Protein AF-W2YZ69-F1 (afdb_monomer)

Organism: NCBI:txid1317064

Foldseek 3Di:
DLVVLLPCVNDPCSVVAQEDEDAPDVSSVVSNCVRPVRHHYHYDPVNVLVCCLPPPLPDCVVVDDPVRSVVVSVVVVVVVVVVVVVVVVVVVVD

Mean predicted aligned error: 8.63 Å

Structure (mmCIF, N/CA/C/O backbone):
data_AF-W2YZ69-F1
#
_entry.id   AF-W2YZ69-F1
#
loop_
_atom_site.group_PDB
_atom_site.id
_atom_site.type_symbol
_atom_site.label_atom_id
_atom_site.label_alt_id
_atom_site.label_comp_id
_atom_site.label_asym_id
_atom_site.label_entity_id
_atom_site.label_seq_id
_atom_site.pdbx_PDB_ins_code
_atom_site.Cartn_x
_atom_site.Cartn_y
_atom_site.Cartn_z
_atom_site.occupancy
_atom_site.B_iso_or_equiv
_atom_site.auth_seq_id
_atom_site.auth_comp_id
_at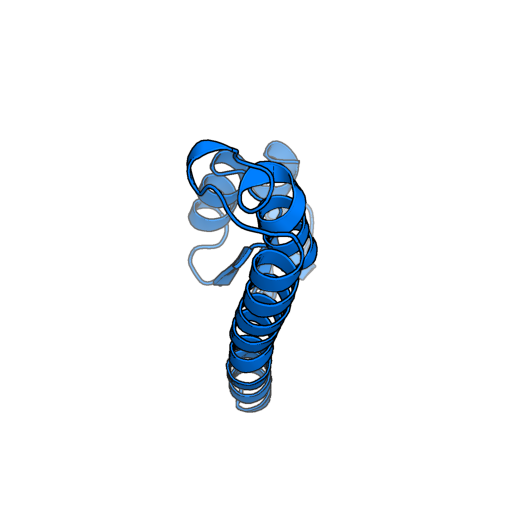om_site.auth_asym_id
_atom_site.auth_atom_id
_atom_site.pdbx_PDB_model_num
ATOM 1 N N . MET A 1 1 ? 3.936 13.189 -12.446 1.00 55.97 1 MET A N 1
ATOM 2 C CA . MET A 1 1 ? 4.714 11.956 -12.197 1.00 55.97 1 MET A CA 1
ATOM 3 C C . MET A 1 1 ? 4.613 10.966 -13.346 1.00 55.97 1 MET A C 1
ATOM 5 O O . MET A 1 1 ? 5.658 10.611 -13.864 1.00 55.97 1 MET A O 1
ATOM 9 N N . ALA A 1 2 ? 3.408 10.617 -13.810 1.00 52.38 2 ALA A N 1
ATOM 10 C CA . ALA A 1 2 ? 3.161 9.749 -14.974 1.00 52.38 2 ALA A CA 1
ATOM 11 C C . ALA A 1 2 ? 4.118 9.948 -16.176 1.00 52.38 2 ALA A C 1
ATOM 13 O O . ALA A 1 2 ? 4.765 9.005 -16.607 1.00 52.38 2 ALA A O 1
ATOM 14 N N . GLN A 1 3 ? 4.265 11.188 -16.659 1.00 52.03 3 GLN A N 1
ATOM 15 C CA . GLN A 1 3 ? 5.134 11.537 -17.801 1.00 52.03 3 GLN A CA 1
ATOM 16 C C . GLN A 1 3 ? 6.640 11.349 -17.536 1.00 52.03 3 GLN A C 1
ATOM 18 O O . GLN A 1 3 ? 7.412 11.189 -18.472 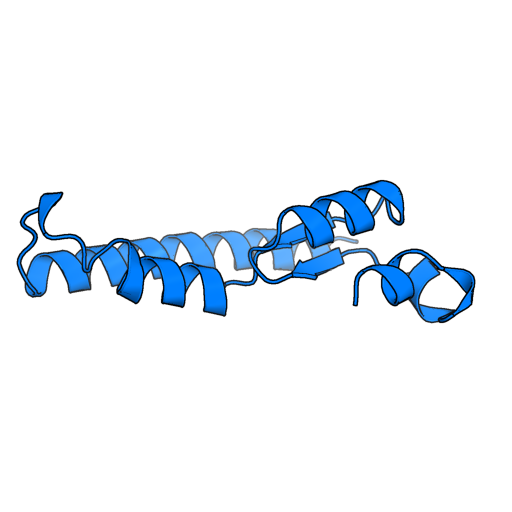1.00 52.03 3 GLN A O 1
ATOM 23 N N . ILE A 1 4 ? 7.070 11.400 -16.270 1.00 60.22 4 ILE A N 1
ATOM 24 C CA . ILE A 1 4 ? 8.479 11.217 -15.897 1.00 60.22 4 ILE A CA 1
ATOM 25 C C . ILE A 1 4 ? 8.801 9.724 -15.972 1.00 60.22 4 ILE A C 1
ATOM 27 O O . ILE A 1 4 ? 9.731 9.339 -16.663 1.00 60.22 4 ILE A O 1
ATOM 31 N N . ILE A 1 5 ? 7.977 8.889 -15.337 1.00 60.03 5 ILE A N 1
ATOM 32 C CA . ILE A 1 5 ? 8.169 7.435 -15.226 1.00 60.03 5 ILE A CA 1
ATOM 33 C C . ILE A 1 5 ? 8.153 6.733 -16.597 1.00 60.03 5 ILE A C 1
ATOM 35 O O . ILE A 1 5 ? 8.873 5.757 -16.785 1.00 60.03 5 ILE A O 1
ATOM 39 N N . SER A 1 6 ? 7.385 7.247 -17.563 1.00 60.50 6 SER A N 1
ATOM 40 C CA . SER A 1 6 ? 7.288 6.659 -18.906 1.00 60.50 6 SER A CA 1
ATOM 41 C C . SER A 1 6 ? 8.540 6.821 -19.773 1.00 60.50 6 SER A C 1
ATOM 43 O O . SER A 1 6 ? 8.691 6.089 -20.748 1.00 60.50 6 SER A O 1
ATOM 45 N N . ASP A 1 7 ? 9.431 7.775 -19.474 1.00 66.81 7 ASP A N 1
ATOM 46 C CA . ASP A 1 7 ? 10.672 7.946 -20.238 1.00 66.81 7 ASP A CA 1
ATOM 47 C C . ASP A 1 7 ? 11.865 7.389 -19.464 1.00 66.81 7 ASP A C 1
ATOM 49 O O . ASP A 1 7 ? 12.563 8.093 -18.728 1.00 66.81 7 ASP A O 1
ATOM 53 N N . THR A 1 8 ? 12.121 6.096 -19.665 1.00 63.19 8 THR A N 1
ATOM 54 C CA . THR A 1 8 ? 13.166 5.354 -18.954 1.00 63.19 8 THR A CA 1
ATOM 55 C C . THR A 1 8 ? 14.592 5.836 -19.202 1.00 63.19 8 THR A C 1
ATOM 57 O O . THR A 1 8 ? 15.514 5.459 -18.479 1.00 63.19 8 THR A O 1
ATOM 60 N N . ARG A 1 9 ? 14.781 6.743 -20.165 1.00 65.31 9 ARG A N 1
ATOM 61 C CA . ARG A 1 9 ? 16.071 7.360 -20.496 1.00 65.31 9 ARG A CA 1
ATOM 62 C C . ARG A 1 9 ? 16.426 8.521 -19.570 1.00 65.31 9 ARG A C 1
ATOM 64 O O . ARG A 1 9 ? 17.575 8.955 -19.562 1.00 65.31 9 ARG A O 1
ATOM 71 N N . LEU A 1 10 ? 15.470 9.026 -18.786 1.00 71.62 10 LEU A N 1
ATOM 72 C CA . LEU A 1 10 ? 15.681 10.167 -17.891 1.00 71.62 10 LEU A CA 1
ATOM 73 C C . LEU A 1 10 ? 16.503 9.811 -16.645 1.00 71.62 10 LEU A C 1
ATOM 75 O O . LEU A 1 10 ? 17.041 10.706 -15.992 1.00 71.62 10 LEU A O 1
ATOM 79 N N . ASN A 1 11 ? 16.613 8.524 -16.300 1.00 74.25 11 ASN A N 1
ATOM 80 C CA . ASN A 1 11 ? 17.354 8.090 -15.124 1.00 74.25 11 ASN A CA 1
ATOM 81 C C . ASN A 1 11 ? 17.988 6.709 -15.323 1.00 74.25 11 ASN A C 1
ATOM 83 O O . ASN A 1 11 ? 17.313 5.683 -15.288 1.00 74.25 11 ASN A O 1
ATOM 87 N N . ALA A 1 12 ? 19.317 6.680 -15.426 1.00 74.62 12 ALA A N 1
ATOM 88 C CA . ALA A 1 12 ? 20.092 5.449 -15.585 1.00 74.62 12 ALA A CA 1
ATOM 89 C C . ALA A 1 12 ? 19.911 4.436 -14.435 1.00 74.62 12 ALA A C 1
ATOM 91 O O . ALA A 1 12 ? 20.255 3.273 -14.590 1.00 74.62 12 ALA A O 1
ATOM 92 N N . ARG A 1 13 ? 19.376 4.838 -13.273 1.00 72.44 13 ARG A N 1
ATOM 93 C CA . ARG A 1 13 ? 19.103 3.915 -12.154 1.00 72.44 13 ARG A CA 1
ATOM 94 C C . ARG A 1 13 ? 17.830 3.094 -12.366 1.00 72.44 13 ARG A C 1
ATOM 96 O O . ARG A 1 13 ? 17.630 2.100 -11.671 1.00 72.44 13 ARG A O 1
ATOM 103 N N . TRP A 1 14 ? 16.972 3.492 -13.305 1.00 77.38 14 TRP A N 1
ATOM 104 C CA . TRP A 1 14 ? 15.708 2.808 -13.564 1.00 77.38 14 TRP A CA 1
ATOM 105 C C . TRP A 1 14 ? 15.890 1.445 -14.229 1.00 77.38 14 TRP A C 1
ATOM 107 O O . TRP A 1 14 ? 15.094 0.552 -13.970 1.00 77.38 14 TRP A O 1
ATOM 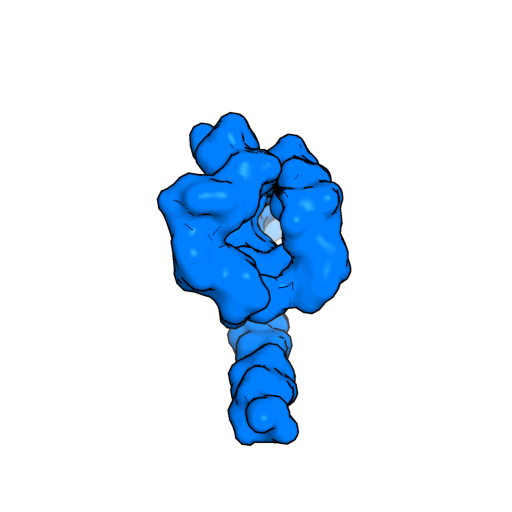117 N N . THR A 1 15 ? 16.979 1.229 -14.974 1.00 75.31 15 THR A N 1
ATOM 118 C CA . THR A 1 15 ? 17.299 -0.085 -15.564 1.00 75.31 15 THR A CA 1
ATOM 119 C C . THR A 1 15 ? 17.533 -1.178 -14.523 1.00 75.31 15 THR A C 1
ATOM 121 O O . THR A 1 15 ? 17.377 -2.350 -14.836 1.00 75.31 15 THR A O 1
ATOM 124 N N . ASN A 1 16 ? 17.881 -0.806 -13.287 1.00 81.3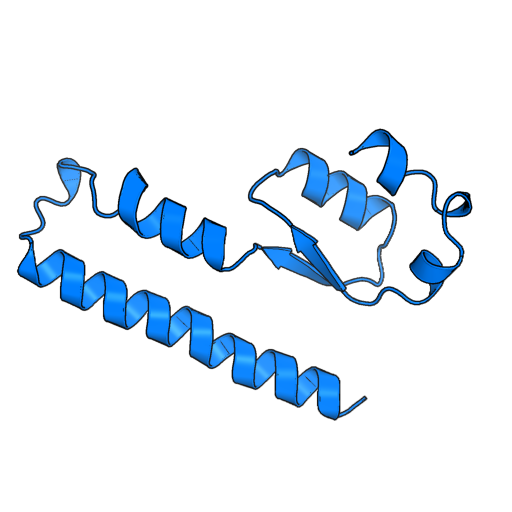8 16 ASN A N 1
ATOM 125 C CA . ASN A 1 16 ? 18.141 -1.751 -12.197 1.00 81.38 16 ASN A CA 1
ATOM 126 C C . ASN A 1 16 ? 17.020 -1.739 -11.146 1.00 81.38 16 ASN A C 1
ATOM 128 O O . ASN A 1 16 ? 17.190 -2.263 -10.046 1.00 81.38 16 ASN A O 1
ATOM 132 N N . THR A 1 17 ? 15.903 -1.063 -11.425 1.00 83.69 17 THR A N 1
ATOM 133 C CA . THR A 1 17 ? 14.803 -0.956 -10.466 1.00 83.69 17 THR A CA 1
ATOM 134 C C . THR A 1 17 ? 13.928 -2.199 -10.551 1.00 83.69 17 THR A C 1
ATOM 136 O O . THR A 1 17 ? 13.179 -2.374 -11.504 1.00 83.69 17 THR A O 1
ATOM 139 N N . CYS A 1 18 ? 13.997 -3.047 -9.527 1.00 86.75 18 CYS A N 1
ATOM 140 C CA . CYS A 1 18 ? 13.223 -4.289 -9.471 1.00 86.75 18 CYS A CA 1
ATOM 141 C C . CYS A 1 18 ? 11.834 -4.115 -8.839 1.00 86.75 18 CYS A C 1
ATOM 143 O O . CYS A 1 18 ? 11.011 -5.030 -8.882 1.00 86.75 18 CYS A O 1
ATOM 145 N N . THR A 1 19 ? 11.570 -3.003 -8.143 1.00 88.12 19 THR A N 1
ATOM 146 C CA . THR A 1 19 ? 10.310 -2.803 -7.410 1.00 88.12 19 THR A CA 1
ATOM 147 C C . THR A 1 19 ? 9.956 -1.328 -7.261 1.00 88.12 19 THR A C 1
ATOM 149 O O . THR A 1 19 ? 10.801 -0.516 -6.885 1.00 88.12 19 THR A O 1
ATOM 152 N N . PHE A 1 20 ? 8.684 -1.007 -7.480 1.00 87.75 20 PHE A N 1
ATOM 153 C CA . PHE A 1 20 ? 8.075 0.293 -7.228 1.00 87.75 20 PHE A CA 1
ATOM 154 C C . PHE A 1 20 ? 7.081 0.189 -6.073 1.00 87.75 20 PHE A C 1
ATOM 156 O O . PHE A 1 20 ? 6.271 -0.735 -6.020 1.00 87.75 20 PHE A O 1
ATOM 163 N N . VAL A 1 21 ? 7.123 1.156 -5.157 1.00 88.12 21 VAL A N 1
ATOM 164 C CA . VAL A 1 21 ? 6.117 1.316 -4.102 1.00 88.12 21 VAL A CA 1
ATOM 165 C C . VAL A 1 21 ? 5.337 2.587 -4.396 1.00 88.12 21 VAL A C 1
ATOM 167 O O . VAL A 1 21 ? 5.907 3.675 -4.351 1.00 88.12 21 VAL A O 1
ATOM 170 N N . ILE A 1 22 ? 4.050 2.448 -4.697 1.00 88.06 22 ILE A N 1
ATOM 171 C CA . ILE A 1 22 ? 3.203 3.547 -5.169 1.00 88.06 22 ILE A CA 1
ATOM 172 C C . ILE A 1 22 ? 2.042 3.839 -4.230 1.00 88.06 22 ILE A C 1
ATOM 174 O O . ILE A 1 22 ? 1.640 3.001 -3.417 1.00 88.06 22 ILE A O 1
ATOM 178 N N . ASP A 1 23 ? 1.483 5.039 -4.347 1.00 85.94 23 ASP A N 1
ATOM 179 C CA . ASP A 1 23 ? 0.176 5.320 -3.761 1.00 85.94 23 ASP A CA 1
ATOM 180 C C . ASP A 1 23 ? -0.925 4.530 -4.505 1.00 85.94 23 ASP A C 1
ATOM 182 O O . ASP A 1 23 ? -0.691 3.895 -5.534 1.00 85.94 23 ASP A O 1
ATOM 186 N N . LYS A 1 24 ? -2.156 4.535 -3.986 1.00 80.56 24 LYS A N 1
ATOM 187 C CA . LYS A 1 24 ? -3.318 3.971 -4.673 1.00 80.56 24 LYS A CA 1
ATOM 188 C C . LYS A 1 24 ? -3.740 4.870 -5.843 1.00 80.56 24 LYS A C 1
ATOM 190 O O . LYS A 1 24 ? -4.766 5.547 -5.773 1.00 80.56 24 LYS A O 1
ATOM 195 N N . ASP A 1 25 ? -2.981 4.807 -6.929 1.00 86.62 25 ASP A N 1
ATOM 196 C CA . ASP A 1 25 ? -3.309 5.407 -8.219 1.00 86.62 25 ASP A CA 1
ATOM 197 C C . ASP A 1 25 ? -3.191 4.350 -9.328 1.00 86.62 25 ASP A C 1
ATOM 199 O O . ASP A 1 25 ? -2.109 3.884 -9.680 1.00 86.62 25 ASP A O 1
ATOM 203 N N . PHE A 1 26 ? -4.339 3.945 -9.876 1.00 84.81 26 PHE A N 1
ATOM 204 C CA . PHE A 1 26 ? -4.397 2.926 -10.926 1.00 84.81 26 PHE A CA 1
ATOM 205 C C . PHE A 1 26 ? -3.808 3.405 -12.258 1.00 84.81 26 PHE A C 1
ATOM 207 O O . PHE A 1 26 ? -3.397 2.578 -13.069 1.00 84.81 26 PHE A O 1
ATOM 214 N N . VAL A 1 27 ? -3.757 4.720 -12.495 1.00 89.38 27 VAL A N 1
ATOM 215 C CA . VAL A 1 27 ? -3.123 5.282 -13.691 1.00 89.38 27 VAL A CA 1
ATOM 216 C C . VAL A 1 27 ? -1.609 5.195 -13.552 1.00 89.38 27 VAL A C 1
ATOM 218 O O . VAL A 1 27 ? -0.938 4.749 -14.479 1.00 89.38 27 VAL A O 1
ATOM 221 N N . GLU A 1 28 ? -1.070 5.564 -12.387 1.00 86.94 28 GLU A N 1
ATOM 222 C CA . GLU A 1 28 ? 0.357 5.394 -12.086 1.00 86.94 28 GLU A CA 1
ATOM 223 C C . GLU A 1 28 ? 0.770 3.922 -12.179 1.00 86.94 28 GLU A C 1
ATOM 225 O O . GLU A 1 28 ? 1.765 3.608 -12.832 1.00 86.94 28 GLU A O 1
ATOM 230 N N . TRP A 1 29 ? -0.039 3.025 -11.608 1.00 89.50 29 TRP A N 1
ATOM 231 C CA . TRP A 1 29 ? 0.171 1.582 -11.692 1.00 89.50 29 TRP A CA 1
ATOM 232 C C . TRP A 1 29 ? 0.303 1.108 -13.142 1.00 89.50 29 TRP A C 1
ATOM 234 O O . TRP A 1 29 ? 1.312 0.504 -13.500 1.00 89.50 29 TRP A O 1
ATOM 244 N N . ALA A 1 30 ? -0.689 1.404 -13.988 1.00 89.75 30 ALA A N 1
ATOM 245 C CA . ALA A 1 30 ? -0.704 0.945 -15.377 1.00 89.75 30 ALA A CA 1
ATOM 246 C C . ALA A 1 30 ? 0.496 1.477 -16.179 1.00 89.75 30 ALA A C 1
ATOM 248 O O . ALA A 1 30 ? 1.071 0.768 -17.005 1.00 89.75 30 ALA A O 1
ATOM 249 N N . ILE A 1 31 ? 0.906 2.722 -15.917 1.00 90.00 31 ILE A N 1
ATOM 250 C CA . ILE A 1 31 ? 2.078 3.319 -16.563 1.00 90.00 31 ILE A CA 1
ATOM 251 C C . ILE A 1 31 ? 3.354 2.589 -16.141 1.00 90.00 31 ILE A C 1
ATOM 253 O O . ILE A 1 31 ? 4.165 2.265 -17.009 1.00 90.00 31 ILE A O 1
ATOM 257 N N . ILE A 1 32 ? 3.524 2.291 -14.850 1.00 88.38 32 ILE A N 1
ATOM 258 C CA . ILE A 1 32 ? 4.699 1.565 -14.353 1.00 88.38 32 ILE A CA 1
ATOM 259 C C . ILE A 1 32 ? 4.745 0.153 -14.928 1.00 88.38 32 ILE A C 1
ATOM 261 O O . ILE A 1 32 ? 5.787 -0.220 -15.451 1.00 88.38 32 ILE A O 1
ATOM 265 N N . GLU A 1 33 ? 3.639 -0.594 -14.916 1.00 89.38 33 GLU A N 1
ATOM 266 C CA . GLU A 1 33 ? 3.598 -1.939 -15.511 1.00 89.38 33 GLU A CA 1
ATOM 267 C C . GLU A 1 33 ? 3.964 -1.923 -16.999 1.00 89.38 33 GLU A C 1
ATOM 269 O O . GLU A 1 33 ? 4.700 -2.788 -17.466 1.00 89.38 33 GLU A O 1
ATOM 274 N N . SER A 1 34 ? 3.496 -0.918 -17.748 1.00 89.50 34 SER A N 1
ATOM 275 C CA . SER A 1 34 ? 3.834 -0.793 -19.171 1.00 89.50 34 SER A CA 1
ATOM 276 C C . SER A 1 34 ? 5.290 -0.382 -19.423 1.00 89.50 34 SER A C 1
ATOM 278 O O . SER A 1 34 ? 5.865 -0.760 -20.441 1.00 89.50 34 SER A O 1
ATOM 280 N N . SER A 1 35 ? 5.889 0.388 -18.507 1.00 87.44 35 SER A N 1
ATOM 281 C CA . SER A 1 35 ? 7.246 0.939 -18.656 1.00 87.44 35 SER A CA 1
ATOM 282 C C . SER A 1 35 ? 8.326 0.029 -18.058 1.00 87.44 35 SER A C 1
ATOM 284 O O . SER A 1 35 ? 9.477 0.081 -18.487 1.00 87.44 35 SER A O 1
ATOM 286 N N . PHE A 1 36 ? 7.958 -0.803 -17.079 1.00 88.44 36 PHE A N 1
ATOM 287 C CA . PHE A 1 36 ? 8.829 -1.698 -16.315 1.00 88.44 36 PHE A CA 1
ATOM 288 C C . PHE A 1 36 ? 8.172 -3.076 -16.148 1.00 88.44 36 PHE A C 1
ATOM 290 O O . PHE A 1 36 ? 7.801 -3.448 -15.033 1.00 88.44 36 PHE A O 1
ATOM 297 N N . PRO A 1 37 ? 8.025 -3.847 -17.236 1.00 87.81 37 PRO A N 1
ATOM 298 C CA . PRO A 1 37 ? 7.296 -5.116 -17.208 1.00 87.81 37 PRO A CA 1
ATOM 299 C C . PRO A 1 37 ? 7.917 -6.159 -16.264 1.00 87.81 37 PRO A C 1
ATOM 301 O O . PRO A 1 37 ? 7.206 -7.026 -15.764 1.00 87.81 37 PRO A O 1
ATOM 304 N N . ASP A 1 38 ? 9.220 -6.056 -15.990 1.00 86.31 38 ASP A N 1
ATOM 305 C CA . ASP A 1 38 ? 9.952 -6.972 -15.107 1.00 86.31 38 ASP A CA 1
ATOM 306 C C . ASP A 1 38 ? 9.993 -6.507 -13.638 1.00 86.31 38 ASP A C 1
ATOM 308 O O . ASP A 1 38 ? 10.504 -7.219 -12.770 1.00 86.31 38 ASP A O 1
ATOM 312 N N . ALA A 1 39 ? 9.489 -5.306 -13.334 1.00 87.94 39 ALA A N 1
ATOM 313 C CA . ALA A 1 39 ? 9.490 -4.771 -11.978 1.00 87.94 39 ALA A CA 1
ATOM 314 C C . ALA A 1 39 ? 8.202 -5.132 -11.228 1.00 87.94 39 ALA A C 1
ATOM 316 O O . ALA A 1 39 ? 7.100 -5.111 -11.768 1.00 87.94 39 ALA A O 1
ATOM 317 N N . ASN A 1 40 ? 8.326 -5.381 -9.926 1.00 88.81 40 ASN A N 1
ATOM 318 C CA . ASN A 1 40 ? 7.166 -5.545 -9.055 1.00 88.81 40 ASN A CA 1
ATOM 319 C C . ASN A 1 40 ? 6.536 -4.182 -8.733 1.00 88.81 40 ASN A C 1
ATOM 321 O O . ASN A 1 40 ? 7.244 -3.246 -8.362 1.00 88.81 40 ASN A O 1
ATOM 325 N N . VAL A 1 41 ? 5.208 -4.076 -8.778 1.00 87.94 41 VAL A N 1
ATOM 326 C CA . VAL A 1 41 ? 4.475 -2.872 -8.351 1.00 87.94 41 VAL A CA 1
ATOM 327 C C . VAL A 1 41 ? 3.708 -3.179 -7.069 1.00 87.94 41 VAL A C 1
ATOM 329 O O . VAL A 1 41 ? 2.859 -4.067 -7.028 1.00 87.94 41 VAL A 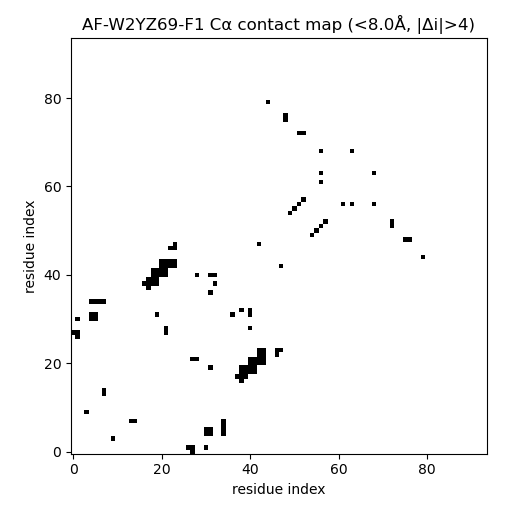O 1
ATOM 332 N N . LEU A 1 42 ? 4.031 -2.463 -5.993 1.00 86.56 42 LEU A N 1
ATOM 333 C CA . LEU A 1 42 ? 3.454 -2.655 -4.665 1.00 86.56 42 LEU A CA 1
ATOM 334 C C . LEU A 1 42 ? 2.729 -1.391 -4.204 1.00 86.56 42 LEU A C 1
ATOM 336 O O . LEU A 1 42 ? 3.199 -0.275 -4.412 1.00 86.56 42 LEU A O 1
ATOM 340 N N . LEU A 1 43 ? 1.612 -1.560 -3.494 1.00 85.25 43 LEU A N 1
ATOM 341 C CA . LEU A 1 43 ? 0.965 -0.439 -2.812 1.00 85.25 43 LEU A CA 1
ATOM 342 C C . LEU A 1 43 ? 1.724 -0.062 -1.543 1.00 85.25 43 LEU A C 1
ATOM 344 O O . LEU A 1 43 ? 2.126 -0.914 -0.746 1.00 85.25 43 LEU A O 1
ATOM 348 N N . CYS A 1 44 ? 1.824 1.238 -1.308 1.00 86.12 44 CYS A N 1
ATOM 349 C CA . CYS A 1 44 ? 2.368 1.796 -0.091 1.00 86.12 44 CYS A CA 1
ATOM 350 C C . CYS A 1 44 ? 1.518 1.386 1.117 1.00 86.12 44 CYS A C 1
ATOM 352 O O . CYS A 1 44 ? 0.320 1.672 1.206 1.00 86.12 44 CYS A O 1
ATOM 354 N N . GLN A 1 45 ? 2.160 0.749 2.094 1.00 82.56 45 GLN A N 1
ATOM 355 C CA . GLN A 1 45 ? 1.500 0.280 3.313 1.00 82.56 45 GLN A CA 1
ATOM 356 C C . GLN A 1 45 ? 0.937 1.422 4.144 1.00 82.56 45 GLN A C 1
ATOM 358 O O . GLN A 1 45 ? -0.141 1.282 4.715 1.00 82.56 45 GLN A O 1
ATOM 363 N N . TYR A 1 46 ? 1.646 2.553 4.196 1.00 84.06 46 TYR A N 1
ATOM 364 C CA . TYR A 1 46 ? 1.168 3.728 4.912 1.00 84.06 46 TYR A CA 1
ATOM 365 C C . TYR A 1 46 ? -0.192 4.164 4.369 1.00 84.06 46 TYR A C 1
ATOM 367 O O . TYR A 1 46 ? -1.140 4.324 5.140 1.00 84.06 46 TYR A O 1
ATOM 375 N N . GLN A 1 47 ? -0.324 4.237 3.041 1.00 84.19 47 GLN A N 1
ATOM 376 C CA . GLN A 1 47 ? -1.606 4.561 2.437 1.00 84.19 47 GLN A CA 1
ATOM 377 C C . GLN A 1 47 ? -2.639 3.457 2.659 1.00 84.19 47 GLN A C 1
ATOM 379 O O . GLN A 1 47 ? -3.787 3.756 2.986 1.00 84.19 47 GLN A O 1
ATOM 384 N N . ALA A 1 48 ? -2.265 2.184 2.514 1.00 83.75 48 ALA A N 1
ATOM 385 C CA . ALA A 1 48 ? -3.187 1.075 2.744 1.00 83.75 48 ALA A CA 1
ATOM 386 C C . ALA A 1 48 ? -3.796 1.132 4.159 1.00 83.75 48 ALA A C 1
ATOM 388 O O . ALA A 1 48 ? -5.014 1.013 4.316 1.00 83.7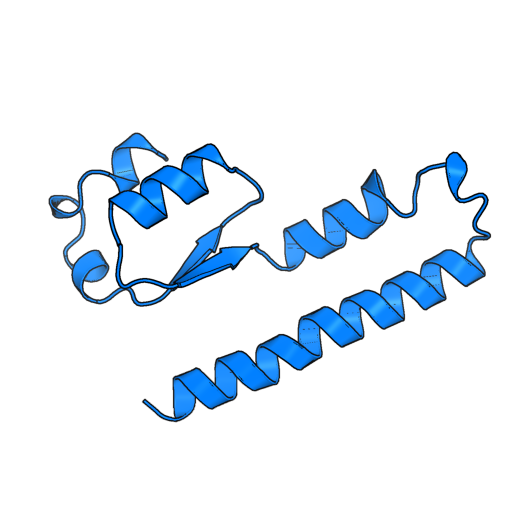5 48 ALA A O 1
ATOM 389 N N . MET A 1 49 ? -2.973 1.407 5.176 1.00 85.19 49 MET A N 1
ATOM 390 C CA . MET A 1 49 ? -3.422 1.592 6.558 1.00 85.19 49 MET A CA 1
ATOM 391 C C . MET A 1 49 ? -4.268 2.858 6.728 1.00 85.19 49 MET A C 1
ATOM 393 O O . MET A 1 49 ? -5.336 2.803 7.340 1.00 85.19 49 MET A O 1
ATOM 397 N N . ALA A 1 50 ? -3.837 3.992 6.167 1.00 86.81 50 ALA A N 1
ATOM 398 C CA . ALA A 1 50 ? -4.580 5.248 6.240 1.00 86.81 50 ALA A CA 1
ATOM 399 C C . ALA A 1 50 ? -5.973 5.116 5.603 1.00 86.81 50 ALA A C 1
ATOM 401 O O . ALA A 1 50 ? -6.975 5.538 6.188 1.00 86.81 50 ALA A O 1
ATOM 402 N N . TYR A 1 51 ? -6.061 4.466 4.441 1.00 86.88 51 TYR A N 1
ATOM 403 C CA . TYR A 1 51 ? -7.317 4.152 3.769 1.00 86.88 51 TYR A CA 1
ATOM 404 C C . TYR A 1 51 ? -8.185 3.228 4.626 1.00 86.88 51 TYR A C 1
ATOM 406 O O . TYR A 1 51 ? -9.370 3.503 4.819 1.00 86.88 51 TYR A O 1
ATOM 414 N N . TRP A 1 52 ? -7.612 2.163 5.190 1.00 86.88 52 TRP A N 1
ATOM 415 C CA . TRP A 1 52 ? -8.358 1.245 6.047 1.00 86.88 52 TRP A CA 1
ATOM 416 C C . TRP A 1 52 ? -8.981 1.968 7.248 1.00 86.88 52 TRP A C 1
ATOM 418 O O . TRP A 1 52 ? -10.190 1.894 7.475 1.00 86.88 52 TRP A O 1
ATOM 428 N N . LYS A 1 53 ? -8.184 2.768 7.957 1.00 86.31 53 LYS A N 1
ATOM 429 C CA . LYS A 1 53 ? -8.623 3.507 9.143 1.00 86.31 53 LYS A CA 1
ATOM 430 C C . LYS A 1 53 ? -9.673 4.570 8.821 1.00 86.31 53 LYS A C 1
ATOM 432 O O . LYS A 1 53 ? -10.717 4.643 9.466 1.00 86.31 53 LYS A O 1
ATOM 437 N N . THR A 1 54 ? -9.418 5.387 7.800 1.00 86.81 54 THR A N 1
ATOM 438 C CA . THR A 1 54 ? -10.228 6.585 7.525 1.00 86.81 54 THR A CA 1
ATOM 439 C C . THR A 1 54 ? -11.385 6.349 6.562 1.00 86.81 54 THR A C 1
ATOM 441 O O . THR A 1 54 ? -12.358 7.103 6.602 1.00 86.81 54 THR A O 1
ATOM 444 N N . LYS A 1 55 ? -11.319 5.325 5.701 1.00 86.94 55 LYS A N 1
ATOM 445 C CA . LYS A 1 55 ? -12.320 5.060 4.651 1.00 86.94 55 LYS A CA 1
ATOM 446 C C . LYS A 1 55 ? -13.051 3.733 4.801 1.00 86.94 55 LYS A C 1
ATOM 448 O O . LYS A 1 55 ? -14.123 3.611 4.208 1.00 86.94 55 LYS A O 1
ATOM 453 N N . VAL A 1 56 ? -12.508 2.753 5.530 1.00 87.06 56 VAL A N 1
ATOM 454 C CA . VAL A 1 56 ? -13.164 1.449 5.752 1.00 87.06 56 VAL A CA 1
ATOM 455 C C . VAL A 1 56 ? -13.773 1.390 7.147 1.00 87.06 56 VAL A C 1
ATOM 457 O O . VAL A 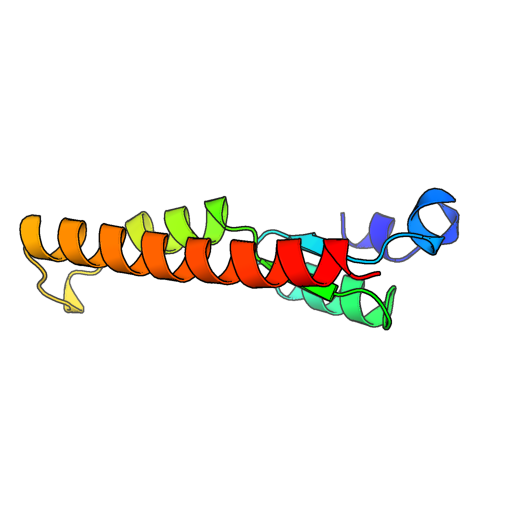1 56 ? -14.996 1.342 7.263 1.00 87.06 56 VAL A O 1
ATOM 460 N N . LEU A 1 57 ? -12.957 1.478 8.200 1.00 87.94 57 LEU A N 1
ATOM 461 C CA . LEU A 1 57 ? -13.415 1.366 9.592 1.00 87.94 57 LEU A CA 1
ATOM 462 C C . LEU A 1 57 ? -14.339 2.514 10.018 1.00 87.94 57 LEU A C 1
ATOM 464 O O . LEU A 1 57 ? -15.149 2.358 10.928 1.00 87.94 57 LEU A O 1
ATOM 468 N N . SER A 1 58 ? -14.256 3.662 9.347 1.00 84.75 58 SER A N 1
ATOM 469 C CA . SER A 1 58 ? -15.130 4.812 9.592 1.00 84.75 58 SER A CA 1
ATOM 470 C C . SER A 1 58 ? -16.548 4.642 9.032 1.00 84.75 58 SER A C 1
ATOM 472 O O . SER A 1 58 ? -17.447 5.398 9.415 1.00 84.75 58 SER A O 1
ATOM 474 N N . ARG A 1 59 ? -16.784 3.670 8.134 1.00 89.88 59 ARG A N 1
ATOM 475 C CA . ARG A 1 59 ? -18.087 3.506 7.481 1.00 89.88 59 ARG A CA 1
ATOM 476 C C . ARG A 1 59 ? -19.127 3.010 8.474 1.00 89.88 59 ARG A C 1
ATOM 478 O O . ARG A 1 59 ? -18.995 1.941 9.065 1.00 89.88 59 ARG A O 1
ATOM 485 N N . ARG A 1 60 ? -20.227 3.757 8.580 1.00 87.56 60 ARG A N 1
ATOM 486 C CA . ARG A 1 60 ? -21.350 3.406 9.462 1.00 87.56 60 ARG A CA 1
ATOM 487 C C . ARG A 1 60 ? -22.047 2.103 9.065 1.00 87.56 60 ARG A C 1
ATOM 489 O O . ARG A 1 60 ? -22.610 1.455 9.934 1.00 87.56 60 ARG A O 1
ATOM 496 N N . CYS A 1 61 ? -21.970 1.688 7.797 1.00 90.25 61 CYS A N 1
ATOM 497 C CA . CYS A 1 61 ? -22.617 0.466 7.307 1.00 90.25 61 CYS A CA 1
ATOM 498 C C . CYS A 1 61 ? -22.100 -0.822 7.964 1.00 90.25 61 CYS A C 1
ATOM 500 O O . CYS A 1 61 ? -22.808 -1.819 7.957 1.00 90.25 61 CYS A O 1
ATOM 502 N N . TYR A 1 62 ? -20.899 -0.805 8.550 1.00 87.88 62 TYR A N 1
ATOM 503 C CA . TYR A 1 62 ? -20.361 -1.957 9.276 1.00 87.88 62 TYR A CA 1
ATOM 504 C C . TYR A 1 62 ? -20.778 -1.995 10.752 1.00 87.88 62 TYR A C 1
ATOM 506 O O . TYR A 1 62 ? -20.533 -2.994 11.414 1.00 87.88 62 TYR A O 1
ATOM 514 N N . ASN A 1 63 ? -21.382 -0.915 11.269 1.00 92.06 63 ASN A N 1
ATOM 515 C CA . ASN A 1 63 ? -21.870 -0.787 12.647 1.00 92.06 63 ASN A CA 1
ATOM 516 C C . ASN A 1 63 ? -20.880 -1.276 13.730 1.00 92.06 63 ASN A C 1
ATOM 518 O O . ASN A 1 63 ? -21.270 -1.888 14.720 1.00 92.06 63 ASN A O 1
ATOM 522 N N . LEU A 1 64 ? -19.584 -1.023 13.519 1.00 90.50 64 LEU A N 1
ATOM 523 C CA . LEU A 1 64 ? -18.517 -1.478 14.410 1.00 90.50 64 LEU A CA 1
ATOM 524 C C . LEU A 1 64 ? -18.348 -0.536 15.602 1.00 90.50 64 LEU A C 1
ATOM 526 O O . LEU A 1 64 ? -18.238 0.685 15.411 1.00 90.50 64 LEU A O 1
ATOM 530 N N . THR A 1 65 ? -18.221 -1.109 16.800 1.00 91.75 65 THR A N 1
ATOM 531 C CA . THR A 1 65 ? -17.791 -0.386 18.006 1.00 91.75 65 THR A CA 1
ATOM 532 C C . THR A 1 65 ? -16.331 0.063 17.884 1.00 91.75 65 THR A C 1
ATOM 534 O O . THR A 1 65 ? -15.577 -0.441 17.050 1.00 91.75 65 THR A O 1
ATOM 537 N N . LEU A 1 66 ? -15.897 0.998 18.736 1.00 89.06 66 LEU A N 1
ATOM 538 C CA . LEU A 1 66 ? -14.491 1.422 18.773 1.00 89.06 66 LEU A CA 1
ATOM 539 C C . LEU A 1 66 ? -13.547 0.249 19.085 1.00 89.06 66 LEU A C 1
ATOM 541 O O . LEU A 1 66 ? -12.563 0.065 18.378 1.00 89.06 66 LEU A O 1
ATOM 545 N N . SER A 1 67 ? -13.901 -0.609 20.046 1.00 91.38 67 SER A N 1
ATOM 546 C CA . SER A 1 67 ? -13.095 -1.786 20.393 1.00 91.38 67 SER A CA 1
ATOM 547 C C . SER A 1 67 ? -12.958 -2.781 19.235 1.00 91.38 67 SER A C 1
ATOM 549 O O . SER A 1 67 ? -11.881 -3.324 19.011 1.00 91.38 67 SER A O 1
ATOM 551 N N . GLN A 1 68 ? -14.019 -2.994 18.450 1.00 91.88 68 GLN A N 1
ATOM 552 C CA . GLN A 1 68 ? -13.958 -3.849 17.259 1.00 91.88 68 GLN A CA 1
ATOM 553 C C . GLN A 1 68 ? -13.071 -3.248 16.163 1.00 91.88 68 GLN A C 1
ATOM 555 O O . GLN A 1 68 ? -12.381 -3.986 15.459 1.00 91.88 68 GLN A O 1
ATOM 560 N N . ARG A 1 69 ? -13.063 -1.916 16.018 1.00 90.50 69 ARG A N 1
ATOM 561 C CA . ARG A 1 69 ? -12.184 -1.226 15.063 1.00 90.50 69 ARG A CA 1
ATOM 562 C C . ARG A 1 69 ? -10.714 -1.382 15.440 1.00 90.50 69 ARG A C 1
ATOM 564 O O . ARG A 1 69 ? -9.926 -1.682 14.551 1.00 90.50 69 ARG A O 1
ATOM 571 N N . ASP A 1 70 ? -10.368 -1.261 16.720 1.00 89.50 70 ASP A N 1
ATOM 572 C CA . ASP A 1 70 ? -8.987 -1.437 17.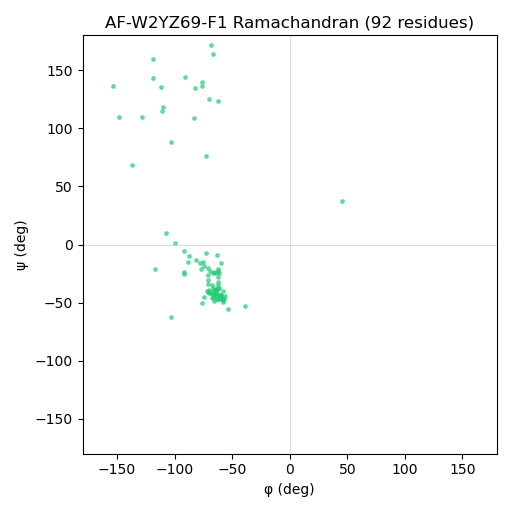193 1.00 89.50 70 ASP A CA 1
ATOM 573 C C . ASP A 1 70 ? -8.476 -2.871 16.970 1.00 89.50 70 ASP A C 1
ATOM 575 O O . ASP A 1 70 ? -7.345 -3.081 16.518 1.00 89.50 70 ASP A O 1
ATOM 579 N N . VAL A 1 71 ? -9.327 -3.874 17.218 1.00 92.44 71 VAL A N 1
ATOM 580 C CA . VAL A 1 71 ? -9.002 -5.283 16.938 1.00 92.44 71 VAL A CA 1
ATOM 581 C C . VAL A 1 71 ? -8.754 -5.498 15.441 1.00 92.44 71 VAL A C 1
ATOM 583 O O . VAL A 1 71 ? -7.744 -6.092 15.064 1.00 92.44 71 VAL A O 1
ATOM 586 N N . LEU A 1 72 ? -9.628 -4.974 14.576 1.00 90.25 72 LEU A N 1
ATOM 587 C CA . LEU A 1 72 ? -9.460 -5.076 13.123 1.00 90.25 72 LEU A CA 1
ATOM 588 C C . LEU A 1 72 ? -8.225 -4.321 12.621 1.00 90.25 72 LEU A C 1
ATOM 590 O O . LEU A 1 72 ? -7.535 -4.821 11.736 1.00 90.25 72 LEU A O 1
ATOM 594 N N . GLU A 1 73 ? -7.927 -3.143 13.173 1.00 87.88 73 GLU A N 1
ATOM 595 C CA . GLU A 1 73 ? -6.706 -2.395 12.856 1.00 87.88 73 GLU A CA 1
ATOM 596 C C . GLU A 1 73 ? -5.471 -3.241 13.190 1.00 87.88 73 GLU A C 1
ATOM 598 O O . GLU A 1 73 ? -4.604 -3.420 12.337 1.00 87.88 73 GLU A O 1
ATOM 603 N N . THR A 1 74 ? -5.441 -3.867 14.368 1.00 89.06 74 THR A N 1
ATOM 604 C CA . THR A 1 74 ? -4.337 -4.742 14.792 1.00 89.06 74 THR A CA 1
ATOM 605 C C . THR A 1 74 ? -4.164 -5.941 13.856 1.00 89.06 74 THR A C 1
ATOM 607 O O . THR A 1 74 ? -3.046 -6.241 13.435 1.00 89.06 74 THR A O 1
ATOM 610 N N . MET A 1 75 ? -5.262 -6.602 13.475 1.00 89.06 75 MET A N 1
ATOM 611 C CA . MET A 1 75 ? -5.230 -7.745 12.554 1.00 89.06 75 MET A CA 1
ATOM 612 C C . MET A 1 75 ? -4.730 -7.352 11.160 1.00 89.06 75 MET A C 1
ATOM 614 O O . MET A 1 75 ? -3.892 -8.046 10.586 1.00 89.06 75 MET A O 1
ATOM 618 N N . VAL A 1 76 ? -5.206 -6.229 10.616 1.00 86.19 76 VAL A N 1
ATOM 619 C CA . VAL A 1 76 ? -4.810 -5.757 9.280 1.00 86.19 76 VAL A CA 1
ATOM 620 C C . VAL A 1 76 ? -3.358 -5.301 9.262 1.00 86.19 76 VAL A C 1
ATOM 622 O O . VAL A 1 76 ? -2.631 -5.631 8.327 1.00 86.19 76 VAL A O 1
ATOM 625 N N . VAL A 1 77 ? -2.901 -4.607 10.306 1.00 84.00 77 VAL A N 1
ATOM 626 C CA . VAL A 1 77 ? -1.486 -4.252 10.462 1.00 84.00 77 VAL A CA 1
ATOM 627 C C . VAL A 1 77 ? -0.625 -5.511 10.565 1.00 84.00 77 VAL A C 1
ATOM 629 O O . VAL A 1 77 ? 0.408 -5.588 9.903 1.00 84.00 77 VAL A O 1
ATOM 632 N N . GLY A 1 78 ? -1.056 -6.509 11.341 1.00 85.31 78 GLY A N 1
ATOM 633 C CA . GLY A 1 78 ? -0.376 -7.800 11.444 1.00 85.31 78 GLY A CA 1
ATOM 634 C C . GLY A 1 78 ? -0.252 -8.505 10.092 1.00 85.31 78 GLY A C 1
ATOM 635 O O . GLY A 1 78 ? 0.846 -8.896 9.707 1.00 85.31 78 GLY A O 1
ATOM 636 N N . MET A 1 79 ? -1.347 -8.580 9.331 1.00 84.62 79 MET A N 1
ATOM 637 C CA . MET A 1 79 ? -1.379 -9.173 7.988 1.00 84.62 79 MET A CA 1
ATOM 638 C C . MET A 1 79 ? -0.487 -8.424 6.985 1.00 84.62 79 MET A C 1
ATOM 640 O O . MET A 1 79 ? 0.191 -9.046 6.167 1.00 84.62 79 MET A O 1
ATOM 644 N N . LEU A 1 80 ? -0.499 -7.087 7.012 1.00 79.56 80 LEU A N 1
ATOM 645 C CA . LEU A 1 80 ? 0.337 -6.277 6.123 1.00 79.56 80 LEU A CA 1
ATOM 646 C C . LEU A 1 80 ? 1.821 -6.469 6.443 1.00 79.56 80 LEU A C 1
ATOM 648 O O . LEU A 1 80 ? 2.620 -6.614 5.522 1.00 79.56 80 LEU A O 1
ATOM 652 N N . LYS A 1 81 ? 2.179 -6.528 7.730 1.00 74.56 81 LYS A N 1
ATOM 653 C CA . LYS A 1 81 ? 3.562 -6.724 8.180 1.00 74.56 81 LYS A CA 1
ATOM 654 C C . LYS A 1 81 ? 4.082 -8.133 7.911 1.00 74.56 81 LYS A C 1
ATOM 656 O O . LYS A 1 81 ? 5.191 -8.266 7.414 1.00 74.56 81 LYS A O 1
ATOM 661 N N . SER A 1 82 ? 3.279 -9.176 8.120 1.00 71.94 82 SER A N 1
ATOM 662 C CA . SER A 1 82 ? 3.724 -10.557 7.879 1.00 71.94 82 SER A CA 1
ATOM 663 C C . SER A 1 82 ? 4.087 -10.826 6.413 1.00 71.94 82 SER A C 1
ATOM 665 O O . SER A 1 82 ? 4.921 -11.678 6.121 1.00 71.94 82 SER A O 1
ATOM 667 N N . LYS A 1 83 ? 3.479 -10.099 5.463 1.00 63.16 83 LYS A N 1
ATOM 668 C CA . LYS A 1 83 ? 3.844 -10.190 4.040 1.00 63.16 83 LYS A CA 1
ATOM 669 C C . LYS A 1 83 ? 5.139 -9.451 3.691 1.00 63.16 83 LYS A C 1
ATOM 671 O O . LYS A 1 83 ? 5.755 -9.787 2.685 1.00 63.16 83 LYS A O 1
ATOM 676 N N . ILE A 1 84 ? 5.571 -8.492 4.510 1.00 61.59 84 ILE A N 1
ATOM 677 C CA . ILE A 1 84 ? 6.871 -7.822 4.354 1.00 61.59 84 ILE A CA 1
ATOM 678 C C . ILE A 1 84 ? 7.994 -8.777 4.699 1.00 61.59 84 ILE A C 1
ATOM 680 O O . ILE A 1 84 ? 8.975 -8.809 3.971 1.00 61.59 84 ILE A O 1
ATOM 684 N N . ASP A 1 85 ? 7.856 -9.572 5.758 1.00 53.69 85 ASP A N 1
ATOM 685 C CA . ASP A 1 85 ? 8.892 -10.536 6.139 1.00 53.69 85 ASP A CA 1
ATOM 686 C C . ASP A 1 85 ? 9.101 -11.580 5.029 1.00 53.69 85 ASP A C 1
ATOM 688 O O . ASP A 1 85 ? 10.232 -11.954 4.723 1.00 53.69 85 ASP A O 1
ATOM 692 N N . LEU A 1 86 ? 8.025 -11.959 4.330 1.00 52.12 86 LEU A N 1
ATOM 693 C CA . LEU A 1 86 ? 8.064 -12.779 3.113 1.00 52.12 86 LEU A CA 1
ATOM 694 C C . LEU A 1 86 ? 8.725 -12.065 1.919 1.00 52.12 86 LEU A C 1
ATOM 696 O O . LEU A 1 86 ? 9.542 -12.665 1.231 1.00 52.12 86 LEU A O 1
ATOM 700 N N . PHE A 1 87 ? 8.415 -10.789 1.672 1.00 51.59 87 PHE A N 1
ATOM 701 C CA . PHE A 1 87 ? 9.039 -10.028 0.578 1.00 51.59 87 PHE A CA 1
ATOM 702 C C . PHE A 1 87 ? 10.516 -9.708 0.847 1.00 51.59 87 PHE A C 1
ATOM 704 O O . PHE A 1 87 ? 11.340 -9.791 -0.054 1.00 51.59 87 PHE A O 1
ATOM 711 N N . THR A 1 88 ? 10.868 -9.378 2.087 1.00 50.47 88 THR A N 1
ATOM 712 C CA . THR A 1 88 ? 12.236 -9.032 2.495 1.00 50.47 88 THR A CA 1
ATOM 713 C C . THR A 1 88 ? 13.121 -10.276 2.492 1.00 50.47 88 THR A C 1
ATOM 715 O O . THR A 1 88 ? 14.243 -10.218 2.002 1.00 50.47 88 THR A O 1
ATOM 718 N N . SER A 1 89 ? 12.603 -11.425 2.943 1.00 45.31 89 SER A N 1
ATOM 719 C CA . SER A 1 89 ? 13.313 -12.708 2.819 1.00 45.31 89 SER A CA 1
ATOM 720 C C . SER A 1 89 ? 13.468 -13.162 1.363 1.00 45.31 89 SER A C 1
ATOM 722 O O . SER A 1 89 ? 14.533 -13.658 1.000 1.00 45.31 89 SER A O 1
ATOM 724 N N . ALA A 1 90 ? 12.468 -12.930 0.504 1.00 42.72 90 ALA A N 1
ATOM 725 C CA . ALA A 1 90 ? 12.571 -13.208 -0.929 1.00 42.72 90 ALA A CA 1
ATOM 726 C C . ALA A 1 90 ? 13.606 -12.310 -1.633 1.00 42.72 90 ALA A C 1
ATOM 728 O O . ALA A 1 90 ? 14.362 -12.803 -2.463 1.00 42.72 90 ALA A O 1
ATOM 729 N N . ILE A 1 91 ? 13.693 -11.024 -1.268 1.00 46.94 91 ILE A N 1
ATOM 730 C CA . ILE A 1 91 ? 14.694 -10.088 -1.810 1.00 46.94 91 ILE A CA 1
ATOM 731 C C . ILE A 1 91 ? 16.107 -10.408 -1.290 1.00 46.94 91 ILE A C 1
ATOM 733 O O . ILE A 1 91 ? 17.060 -10.265 -2.039 1.00 46.94 91 ILE A O 1
ATOM 737 N N . SER A 1 92 ? 16.267 -10.889 -0.050 1.00 40.91 92 SER A N 1
ATOM 738 C CA . SER A 1 92 ? 17.574 -11.326 0.482 1.00 40.91 92 SER A CA 1
ATOM 739 C C . SER A 1 92 ? 18.090 -12.655 -0.087 1.00 40.91 92 SER A C 1
ATOM 741 O O . SER A 1 92 ? 19.215 -13.037 0.230 1.00 40.91 92 SER A O 1
ATOM 743 N N . THR A 1 93 ? 17.291 -13.372 -0.884 1.00 37.72 93 THR A N 1
ATOM 744 C CA . THR A 1 93 ? 17.682 -14.655 -1.501 1.00 37.72 93 THR A CA 1
ATOM 745 C C . THR A 1 93 ? 18.113 -14.495 -2.972 1.00 37.72 93 THR A C 1
ATOM 747 O O . THR A 1 93 ? 18.471 -15.482 -3.613 1.00 37.72 93 THR A O 1
ATOM 750 N N . VAL A 1 94 ? 18.113 -13.265 -3.502 1.00 37.75 94 VAL A N 1
ATOM 751 C CA . VAL A 1 94 ? 18.644 -12.899 -4.831 1.00 37.75 94 VAL A CA 1
ATOM 752 C C . VAL 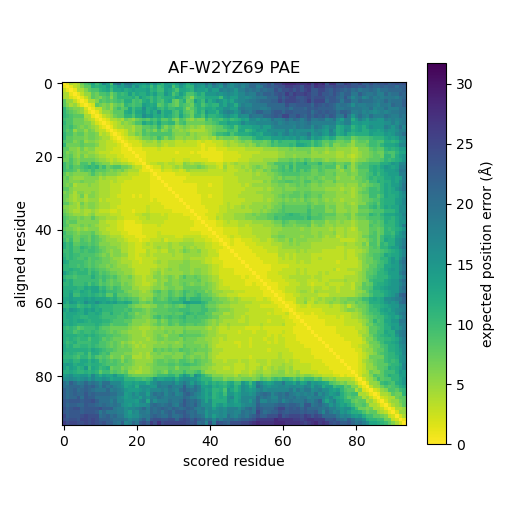A 1 94 ? 19.900 -12.056 -4.649 1.00 37.75 94 VAL A C 1
ATOM 754 O O . VAL A 1 94 ? 20.905 -12.360 -5.325 1.00 37.75 94 VAL A O 1
#

InterPro domains:
  IPR048324 ZSWIM1/3, RNaseH-like domain [PF21056] (10-42)

Secondary structure (DSSP, 8-state):
-HHHHT-GGG-TTGGG--EEEE-S-HHHHHHHHHH-TTSEEEE-HHHHHHHIIIIITT-GGG---HHHHHHHHHHHHHHHHHHHHHHHHHHTT-

pLDDT: mean 78.62, std 14.82, range [37.72, 92.44]

Sequence (94 aa):
MAQIISDTRLNARWTNTCTFVIDKDFVEWAIIESSFPDANVLLCQYQAMAYWKTKVLSRRCYNLTLSQRDVLETMVVGMLKSKIDLFTSAISTV

Solvent-accessible surface area (backbone atoms only — not comparable to full-atom values): 5674 Å² total; per-residue (Å²): 109,67,79,60,67,62,44,65,84,80,40,85,68,56,84,74,49,58,66,47,75,36,70,101,42,73,67,54,48,54,46,46,48,73,63,37,76,86,32,47,81,40,72,36,61,70,55,56,49,51,44,40,56,67,66,50,69,61,41,70,91,72,72,69,52,70,70,55,44,54,52,51,49,54,52,51,52,49,56,57,50,57,52,46,59,54,50,52,54,56,60,74,74,110

Radius of gyration: 17.03 Å; Cα contacts (8 Å, |Δi|>4): 64; chains: 1; bounding box: 43×27×41 Å

Nearest PDB structures (foldseek):
  4dzr-assembly1_A  TM=4.412E-01  e=7.594E+00  Alicyclobacillus acidocaldarius subsp. acidocaldarius DSM 446